Protein AF-A0A7J8U3E7-F1 (afdb_monomer)

Structure (mmCIF, N/CA/C/O backbone):
data_AF-A0A7J8U3E7-F1
#
_entry.id   AF-A0A7J8U3E7-F1
#
loop_
_atom_site.group_PDB
_atom_site.id
_atom_site.type_symbol
_atom_site.label_atom_id
_atom_site.label_alt_id
_atom_site.label_comp_id
_atom_site.label_asym_id
_atom_site.label_entity_id
_atom_site.label_seq_id
_atom_site.pdbx_PDB_ins_code
_atom_site.Cartn_x
_atom_site.Cartn_y
_atom_site.Cartn_z
_atom_site.occupancy
_atom_site.B_iso_or_equiv
_atom_site.auth_seq_id
_atom_site.auth_comp_id
_atom_site.auth_asym_id
_atom_site.auth_atom_id
_atom_site.pdbx_PDB_model_num
ATOM 1 N N . MET A 1 1 ? -4.209 9.065 9.314 1.00 59.53 1 MET A N 1
ATOM 2 C CA . MET A 1 1 ? -2.823 9.135 9.819 1.00 59.53 1 MET A CA 1
ATOM 3 C C . MET A 1 1 ? -2.494 10.585 10.073 1.00 59.53 1 MET A C 1
ATOM 5 O O . MET A 1 1 ? -2.821 11.409 9.227 1.00 59.53 1 MET A O 1
ATOM 9 N N . VAL A 1 2 ? -1.921 10.895 11.229 1.00 57.97 2 VAL A N 1
ATOM 10 C CA . VAL A 1 2 ? -1.480 12.254 11.560 1.00 57.97 2 VAL A CA 1
ATOM 11 C C . VAL A 1 2 ? 0.021 12.197 11.795 1.00 57.97 2 VAL A C 1
ATOM 13 O O . VAL A 1 2 ? 0.497 11.301 12.490 1.00 57.97 2 VAL A O 1
ATOM 16 N N . GLN A 1 3 ? 0.752 13.125 11.182 1.00 56.94 3 GLN A N 1
ATOM 17 C CA . GLN A 1 3 ? 2.179 13.305 11.416 1.00 56.94 3 GLN A CA 1
ATOM 18 C C . GLN A 1 3 ? 2.390 14.666 12.065 1.00 56.94 3 GLN A C 1
ATOM 20 O O . GLN A 1 3 ? 1.949 15.681 11.526 1.00 56.94 3 GLN A O 1
ATOM 25 N N . SER A 1 4 ? 3.048 14.688 13.219 1.00 54.56 4 SER A N 1
ATOM 26 C CA . SER A 1 4 ? 3.411 15.926 13.910 1.00 54.56 4 SER A CA 1
ATOM 27 C C . SER A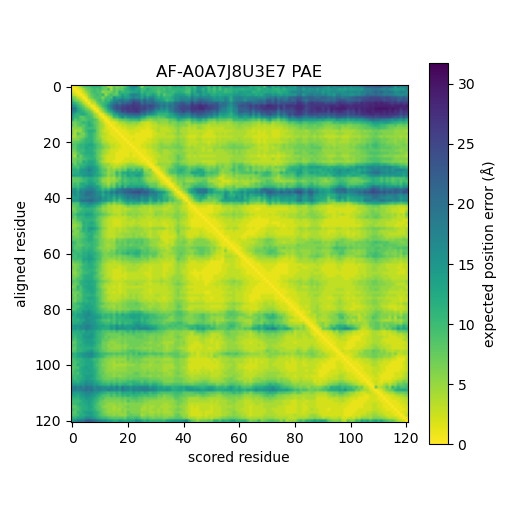 1 4 ? 4.910 16.178 13.801 1.00 54.56 4 SER A C 1
ATOM 29 O O . SER A 1 4 ? 5.712 15.262 13.995 1.00 54.56 4 SER A O 1
ATOM 31 N N . HIS A 1 5 ? 5.283 17.424 13.518 1.00 52.00 5 HIS A N 1
ATOM 32 C CA . HIS A 1 5 ? 6.668 17.882 13.549 1.00 52.00 5 HIS A CA 1
ATOM 33 C C . HIS A 1 5 ? 7.039 18.274 14.987 1.00 52.00 5 HIS A C 1
ATOM 35 O O . HIS A 1 5 ? 6.349 19.092 15.596 1.00 52.00 5 HIS A O 1
ATOM 41 N N . GLY A 1 6 ? 8.080 17.659 15.550 1.00 51.56 6 GLY A N 1
ATOM 42 C CA . GLY A 1 6 ? 8.643 18.075 16.836 1.00 51.56 6 GLY A CA 1
ATOM 43 C C . GLY A 1 6 ? 9.538 19.305 16.661 1.00 51.56 6 GLY A C 1
ATOM 44 O O . GLY A 1 6 ? 10.253 19.395 15.674 1.00 51.56 6 GLY A O 1
ATOM 45 N N . ASN A 1 7 ? 9.514 20.237 17.620 1.00 51.66 7 ASN A N 1
ATOM 46 C CA . ASN A 1 7 ? 10.290 21.492 17.581 1.00 51.66 7 ASN A CA 1
ATOM 47 C C . ASN A 1 7 ? 11.821 21.314 17.645 1.00 51.66 7 ASN A C 1
ATOM 49 O O . ASN A 1 7 ? 12.541 22.281 17.424 1.00 51.66 7 ASN A O 1
ATOM 53 N N . ASN A 1 8 ? 12.311 20.112 17.950 1.00 49.91 8 ASN A N 1
ATOM 54 C CA . ASN A 1 8 ? 13.730 19.774 17.959 1.00 49.91 8 ASN A CA 1
ATOM 55 C C . ASN A 1 8 ? 13.926 18.587 17.012 1.00 49.91 8 ASN A C 1
ATOM 57 O O . ASN A 1 8 ? 13.153 17.633 17.085 1.00 49.91 8 ASN A O 1
ATOM 61 N N . ASP A 1 9 ? 14.945 18.672 16.163 1.00 54.03 9 ASP A N 1
ATOM 62 C CA . ASP A 1 9 ? 15.279 17.867 14.974 1.00 54.03 9 ASP A CA 1
ATOM 63 C C . ASP A 1 9 ? 15.296 16.317 15.070 1.00 54.03 9 ASP A C 1
ATOM 65 O O . ASP A 1 9 ? 15.939 15.679 14.240 1.00 54.03 9 ASP A O 1
ATOM 69 N N . GLU A 1 10 ? 14.606 15.645 16.000 1.00 54.03 10 GLU A N 1
ATOM 70 C CA . GLU A 1 10 ? 14.854 14.212 16.227 1.00 54.03 10 GLU A CA 1
ATOM 71 C C . GLU A 1 10 ? 13.716 13.210 15.990 1.00 54.03 10 GLU A C 1
ATOM 73 O O . GLU A 1 10 ? 14.043 12.105 15.572 1.00 54.03 10 GLU A O 1
ATOM 78 N N . TYR A 1 11 ? 12.411 13.493 16.112 1.00 54.75 11 TYR A N 1
ATOM 79 C CA . TYR A 1 11 ? 11.412 12.433 15.839 1.00 54.75 11 TYR A CA 1
ATOM 80 C C . TYR A 1 11 ? 10.082 12.967 15.292 1.00 54.75 11 TYR A C 1
ATOM 82 O O . TYR A 1 11 ? 9.369 13.703 15.972 1.00 54.75 11 TYR A O 1
ATOM 90 N N . PHE A 1 12 ? 9.693 12.544 14.079 1.00 59.34 12 PHE A N 1
ATOM 91 C CA . PHE A 1 12 ? 8.281 12.622 13.688 1.00 59.34 12 PHE A CA 1
ATOM 92 C C . PHE A 1 12 ? 7.545 11.460 14.350 1.00 59.34 12 PHE A C 1
ATOM 94 O O . PHE A 1 12 ? 7.929 10.301 14.183 1.00 59.34 12 PHE A O 1
ATOM 101 N N . HIS A 1 13 ? 6.474 11.772 15.070 1.00 66.75 13 HIS A N 1
ATOM 102 C CA . HIS A 1 13 ? 5.552 10.764 15.572 1.00 66.75 13 HIS A CA 1
ATOM 103 C C . HIS A 1 13 ? 4.462 10.538 14.520 1.00 66.75 13 HIS A C 1
ATOM 105 O O . HIS A 1 13 ? 3.728 11.467 14.171 1.00 66.75 13 HIS A O 1
ATOM 111 N N . SER A 1 14 ? 4.384 9.316 13.993 1.00 73.00 14 SER A N 1
ATOM 112 C CA . SER A 1 14 ? 3.289 8.879 13.127 1.00 73.00 14 SER A CA 1
ATOM 113 C C . SER A 1 14 ? 2.254 8.162 13.984 1.00 73.00 14 SER A C 1
ATOM 115 O O . SER A 1 14 ? 2.553 7.144 14.602 1.00 73.00 14 SER A O 1
ATOM 117 N N . GLU A 1 15 ? 1.029 8.683 14.010 1.00 79.19 15 GLU A N 1
ATOM 118 C CA . GLU A 1 15 ? -0.093 8.033 14.684 1.00 79.19 15 GLU A CA 1
ATOM 119 C C . GLU A 1 15 ? -1.130 7.557 13.660 1.00 79.19 15 GLU A C 1
ATOM 121 O O . GLU A 1 15 ? -1.572 8.304 12.770 1.00 79.19 15 GLU A O 1
ATOM 126 N N . ALA A 1 16 ? -1.561 6.307 13.818 1.00 81.25 16 ALA A N 1
ATOM 127 C CA . ALA A 1 16 ? -2.672 5.735 13.080 1.00 81.25 16 ALA A CA 1
ATOM 128 C C . ALA A 1 16 ? -3.852 5.447 14.022 1.00 81.25 16 ALA A C 1
ATOM 130 O O . ALA A 1 16 ? -3.691 5.000 15.160 1.00 81.25 16 ALA A O 1
ATOM 131 N N . LYS A 1 17 ? -5.060 5.747 13.540 1.00 88.06 17 LYS A N 1
ATOM 132 C CA . LYS A 1 17 ? -6.319 5.513 14.249 1.00 88.06 17 LYS A CA 1
ATOM 133 C C . LYS A 1 17 ? -7.328 4.917 13.287 1.00 88.06 17 LYS A C 1
ATOM 135 O O . LYS A 1 17 ? -7.381 5.330 12.128 1.00 88.06 17 LYS A O 1
ATOM 140 N N . VAL A 1 18 ? -8.150 4.015 13.801 1.00 89.81 18 VAL A N 1
ATOM 141 C CA . VAL A 1 18 ? -9.301 3.449 13.101 1.00 89.81 18 VAL A CA 1
ATOM 142 C C . VAL A 1 18 ? -10.562 4.016 13.735 1.00 89.81 18 VAL A C 1
ATOM 144 O O . VAL A 1 18 ? -10.676 4.094 14.960 1.00 89.81 18 VAL A O 1
ATOM 147 N N . TYR A 1 19 ? -11.499 4.443 12.898 1.00 90.88 19 TYR A N 1
ATOM 148 C CA . TYR A 1 19 ? -12.813 4.876 13.343 1.00 90.88 19 TYR A CA 1
ATOM 149 C C . TYR A 1 19 ? -13.804 3.726 13.222 1.00 90.88 19 TYR A C 1
ATOM 151 O O . TYR A 1 19 ? -13.929 3.112 12.165 1.00 90.88 19 TYR A O 1
ATOM 159 N N . SER A 1 20 ? -14.525 3.454 14.305 1.00 92.38 20 SER A N 1
ATOM 160 C CA . SER A 1 20 ? -15.576 2.443 14.333 1.00 92.38 20 SER A CA 1
ATOM 161 C C . SER A 1 20 ? -16.938 3.119 14.301 1.00 92.38 20 SER A C 1
ATOM 163 O O . SER A 1 20 ? -17.299 3.845 15.227 1.00 92.38 20 SER A O 1
ATOM 165 N N . LEU A 1 21 ? -17.729 2.821 13.268 1.00 94.94 21 LEU A N 1
ATOM 166 C CA . LEU A 1 21 ? -19.123 3.266 13.179 1.00 94.94 21 LEU A CA 1
ATOM 167 C C . LEU A 1 21 ? -19.990 2.654 14.288 1.00 94.94 21 LEU A C 1
ATOM 169 O O . LEU A 1 21 ? -20.903 3.307 14.781 1.00 94.94 21 LEU A O 1
ATOM 173 N N . ARG A 1 22 ? -19.685 1.421 14.720 1.00 95.56 22 ARG A N 1
ATOM 174 C CA . ARG A 1 22 ? -20.444 0.714 15.766 1.00 95.56 22 ARG 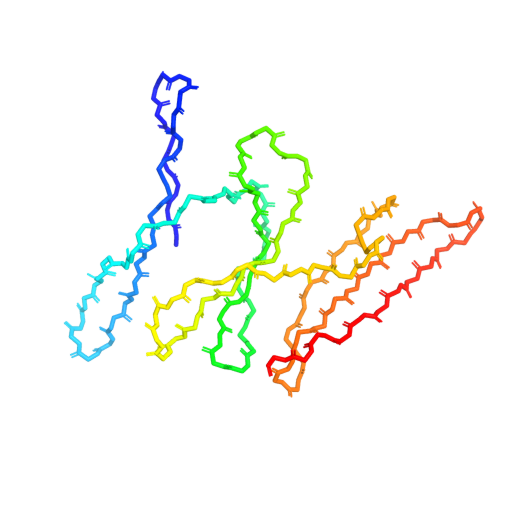A CA 1
ATOM 175 C C . ARG A 1 22 ? -20.336 1.409 17.122 1.00 95.56 22 ARG A C 1
ATOM 177 O O . ARG A 1 22 ? -21.322 1.495 17.841 1.00 95.56 22 ARG A O 1
ATOM 184 N N . SER A 1 23 ? -19.136 1.856 17.481 1.00 96.00 23 SER A N 1
ATOM 185 C CA . SER A 1 23 ? -18.867 2.513 18.767 1.00 96.00 23 SER A CA 1
ATOM 186 C C . SER A 1 23 ? -18.803 4.037 18.663 1.00 96.00 23 SER A C 1
ATOM 188 O O . SER A 1 23 ? -18.643 4.698 19.683 1.00 96.00 23 SER A O 1
ATOM 190 N N . ASN A 1 24 ? -18.923 4.588 17.449 1.00 95.75 24 ASN A N 1
ATOM 191 C CA . ASN A 1 24 ? -18.832 6.015 17.147 1.00 95.75 24 ASN A CA 1
ATOM 192 C C . ASN A 1 24 ? -17.592 6.682 17.773 1.00 95.75 24 ASN A C 1
ATOM 194 O O . ASN A 1 24 ? -17.663 7.756 18.369 1.00 95.75 24 ASN A O 1
ATOM 198 N N . CYS A 1 25 ? -16.439 6.019 17.687 1.00 96.38 25 CYS A N 1
ATOM 199 C CA . CYS A 1 25 ? -15.210 6.522 18.287 1.00 96.38 25 CYS A CA 1
ATOM 200 C C . CYS A 1 25 ? -13.973 6.162 17.464 1.00 96.38 25 CYS A C 1
ATOM 202 O O . CYS A 1 25 ? -13.950 5.182 16.714 1.00 96.38 25 CYS A O 1
ATOM 204 N N . TRP A 1 26 ? -12.935 6.982 17.622 1.00 95.50 26 TRP A N 1
ATOM 205 C CA . TRP A 1 26 ? -11.599 6.705 17.112 1.00 95.50 26 TRP A CA 1
ATOM 206 C C . TRP A 1 26 ? -10.821 5.890 18.141 1.00 95.50 26 TRP A C 1
ATOM 208 O O . TRP A 1 26 ? -10.769 6.261 19.313 1.00 95.50 26 TRP A O 1
ATOM 218 N N . ARG A 1 27 ? -10.164 4.822 17.693 1.00 93.38 27 ARG A N 1
ATOM 219 C CA . ARG A 1 27 ? -9.230 4.035 18.499 1.00 93.38 27 ARG A CA 1
ATOM 220 C C . ARG A 1 27 ? -7.843 4.089 17.875 1.00 93.38 27 ARG A C 1
ATOM 222 O O . ARG A 1 27 ? -7.701 3.977 16.659 1.00 93.38 27 ARG A O 1
ATOM 229 N N . ARG A 1 28 ? -6.820 4.260 18.712 1.00 88.75 28 ARG A N 1
ATOM 230 C CA . ARG A 1 28 ? -5.416 4.160 18.301 1.00 88.75 28 ARG A CA 1
ATOM 231 C C . ARG A 1 28 ? -5.071 2.702 17.997 1.00 88.75 28 ARG A C 1
ATOM 233 O O . ARG A 1 28 ? -5.448 1.812 18.758 1.00 88.75 28 ARG A O 1
ATOM 240 N N . ILE A 1 29 ? -4.368 2.482 16.893 1.00 87.88 29 ILE A N 1
ATOM 241 C CA . ILE A 1 29 ? -3.785 1.179 16.551 1.00 87.88 29 ILE A CA 1
ATOM 242 C C . ILE A 1 29 ? -2.287 1.186 16.856 1.00 87.88 29 ILE A C 1
ATOM 244 O O . ILE A 1 29 ? -1.735 2.227 17.210 1.00 87.88 29 ILE A O 1
ATOM 248 N N . LYS A 1 30 ? -1.647 0.016 16.771 1.00 80.06 30 LYS A N 1
ATOM 249 C CA . LYS A 1 30 ? -0.231 -0.142 17.114 1.00 80.06 30 LYS A CA 1
ATOM 250 C C . LYS A 1 30 ? 0.633 0.864 16.350 1.00 80.06 30 LYS A C 1
ATOM 252 O O . LYS A 1 30 ? 0.424 1.098 15.160 1.00 80.06 30 LYS A O 1
ATOM 257 N N . ASP A 1 31 ? 1.595 1.440 17.064 1.00 71.94 31 ASP A N 1
ATOM 258 C CA . ASP A 1 31 ? 2.502 2.435 16.509 1.00 71.94 31 ASP A CA 1
ATOM 259 C C . ASP A 1 31 ? 3.324 1.843 15.369 1.00 71.94 31 ASP A C 1
ATOM 261 O O . ASP A 1 31 ? 3.805 0.708 15.441 1.00 71.94 31 ASP A O 1
ATOM 265 N N . VAL A 1 32 ? 3.508 2.649 14.327 1.00 71.44 32 VAL A N 1
ATOM 266 C CA . VAL A 1 32 ? 4.341 2.302 13.180 1.00 71.44 32 VAL A CA 1
ATOM 267 C C . VAL A 1 32 ? 5.258 3.463 12.858 1.00 71.44 32 VAL A C 1
ATOM 269 O O . VAL A 1 32 ? 4.825 4.609 12.722 1.00 71.44 32 VAL A O 1
ATOM 272 N N . CYS A 1 33 ? 6.538 3.147 12.711 1.00 74.12 33 CYS A N 1
ATOM 273 C CA . CYS A 1 33 ? 7.571 4.116 12.384 1.00 74.12 33 CYS A CA 1
ATOM 274 C C . CYS A 1 33 ? 7.793 4.134 10.873 1.00 74.12 33 CYS A C 1
ATOM 276 O O . CYS A 1 33 ? 8.690 3.477 10.353 1.00 74.12 33 CYS A O 1
ATOM 278 N N . PHE A 1 34 ? 6.961 4.884 10.160 1.00 80.00 34 PHE A N 1
ATOM 279 C CA . PHE A 1 34 ? 7.220 5.248 8.773 1.00 80.00 34 PHE A CA 1
ATOM 280 C C . PHE A 1 34 ? 6.709 6.666 8.498 1.00 80.00 34 PHE A C 1
ATOM 282 O O . PHE A 1 34 ? 5.901 7.226 9.246 1.00 80.00 34 PHE A O 1
ATOM 289 N N . TYR A 1 35 ? 7.201 7.261 7.419 1.00 76.50 35 TYR A N 1
ATOM 290 C CA . TYR A 1 35 ? 7.049 8.673 7.103 1.00 76.50 35 TYR A CA 1
ATOM 291 C C . TYR A 1 35 ? 6.296 8.847 5.791 1.00 76.50 35 TYR A C 1
ATOM 293 O O . TYR A 1 35 ? 6.664 8.262 4.777 1.00 76.50 35 TYR A O 1
ATOM 301 N N . HIS A 1 36 ? 5.274 9.697 5.782 1.00 73.75 36 HIS A N 1
ATOM 302 C CA . HIS A 1 36 ? 4.510 10.016 4.585 1.00 73.7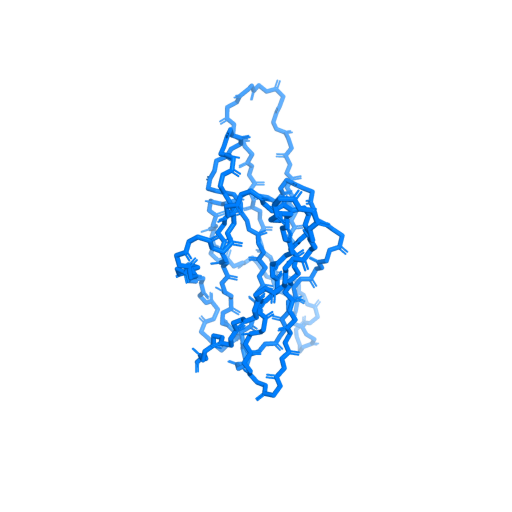5 36 HIS A CA 1
ATOM 303 C C . HIS A 1 36 ? 4.918 11.396 4.044 1.00 73.75 36 HIS A C 1
ATOM 305 O O . HIS A 1 36 ? 4.273 12.415 4.290 1.00 73.75 36 HIS A O 1
ATOM 311 N N . LYS A 1 37 ? 6.032 11.444 3.305 1.00 68.69 37 LYS A N 1
ATOM 312 C CA . LYS A 1 37 ? 6.581 12.695 2.762 1.00 68.69 37 LYS A CA 1
ATOM 313 C C . LYS A 1 37 ? 5.942 13.037 1.423 1.00 68.69 37 LYS A C 1
ATOM 315 O O . LYS A 1 37 ? 6.569 12.845 0.397 1.00 68.69 37 LYS A O 1
ATOM 320 N N . PHE A 1 38 ? 4.741 13.597 1.419 1.00 59.56 38 PHE A N 1
ATOM 321 C CA . PHE A 1 38 ? 4.086 14.067 0.190 1.00 59.56 38 PHE A CA 1
ATOM 322 C C . PHE A 1 38 ? 3.561 12.935 -0.707 1.00 59.56 38 PHE A C 1
ATOM 324 O O . PHE A 1 38 ? 4.259 12.386 -1.554 1.00 59.56 38 PHE A O 1
ATOM 331 N N . SER A 1 39 ? 2.266 12.656 -0.596 1.00 56.44 39 SER A N 1
ATOM 332 C CA . SER A 1 39 ? 1.521 12.022 -1.681 1.00 56.44 39 SER A CA 1
ATOM 333 C C . SER A 1 39 ? 0.115 12.626 -1.733 1.00 56.44 39 SER A C 1
ATOM 335 O O . SER A 1 39 ? -0.437 13.034 -0.709 1.00 56.44 39 SER A O 1
ATOM 337 N N . ARG A 1 40 ? -0.431 12.752 -2.948 1.00 55.59 40 ARG A N 1
ATOM 338 C CA . ARG A 1 40 ? -1.818 13.179 -3.200 1.00 55.59 40 ARG A CA 1
ATOM 339 C C . ARG A 1 40 ? -2.800 12.002 -3.161 1.00 55.59 40 ARG A C 1
ATOM 341 O O . ARG A 1 40 ? -3.990 12.218 -3.361 1.00 55.59 40 ARG A O 1
ATOM 348 N N . GLU A 1 41 ? -2.317 10.777 -2.958 1.00 62.34 41 GLU A N 1
ATOM 349 C CA . GLU A 1 41 ? -3.123 9.565 -3.078 1.00 62.34 41 GLU A CA 1
ATOM 350 C C . GLU A 1 41 ? -3.168 8.831 -1.735 1.00 62.34 41 GLU A C 1
ATOM 352 O O . GLU A 1 41 ? -2.162 8.362 -1.208 1.00 62.34 41 GLU A O 1
ATOM 357 N N . PHE A 1 42 ? -4.366 8.780 -1.158 1.00 69.12 42 PHE A N 1
ATOM 358 C CA . PHE A 1 42 ? -4.606 8.279 0.187 1.00 69.12 42 PHE A CA 1
ATOM 359 C C . PHE A 1 42 ? -5.143 6.850 0.122 1.00 69.12 42 PHE A C 1
ATOM 361 O O . PHE A 1 42 ? -6.346 6.683 -0.018 1.00 69.12 42 PHE A O 1
ATOM 368 N N . GLY A 1 43 ? -4.271 5.846 0.252 1.00 81.62 43 GLY A N 1
ATOM 369 C CA . GLY A 1 43 ? -4.658 4.453 0.514 1.00 81.62 43 GLY A CA 1
ATOM 370 C C . GLY A 1 43 ? -5.418 3.736 -0.617 1.00 81.62 43 GLY A C 1
ATOM 371 O O . GLY A 1 43 ? -6.488 4.156 -1.045 1.00 81.62 43 GLY A O 1
ATOM 372 N N . PHE A 1 44 ? -4.921 2.588 -1.064 1.00 89.06 44 PHE A N 1
ATOM 373 C CA . PHE A 1 44 ? -5.590 1.723 -2.040 1.00 89.06 44 PHE A CA 1
ATOM 374 C C . PHE A 1 44 ? -6.106 0.471 -1.343 1.00 89.06 44 PHE A C 1
ATOM 376 O O . PHE A 1 44 ? -5.327 -0.218 -0.698 1.00 89.06 44 PHE A O 1
ATOM 383 N N . LEU A 1 45 ? -7.403 0.180 -1.450 1.00 91.50 45 LEU A N 1
ATOM 384 C CA . LEU A 1 45 ? -7.997 -1.009 -0.836 1.00 91.50 45 LEU A CA 1
ATOM 385 C C . LEU A 1 45 ? -7.919 -2.202 -1.795 1.00 91.50 45 LEU A C 1
ATOM 387 O O . LEU A 1 45 ? -8.569 -2.182 -2.841 1.00 91.50 45 LEU A O 1
ATOM 391 N N . ALA A 1 46 ? -7.171 -3.235 -1.419 1.00 93.06 46 ALA A N 1
ATOM 392 C CA . ALA A 1 46 ? -7.047 -4.499 -2.142 1.00 93.06 46 ALA A CA 1
ATOM 393 C C . ALA A 1 46 ? -7.014 -5.649 -1.124 1.00 93.06 46 ALA A C 1
ATOM 395 O O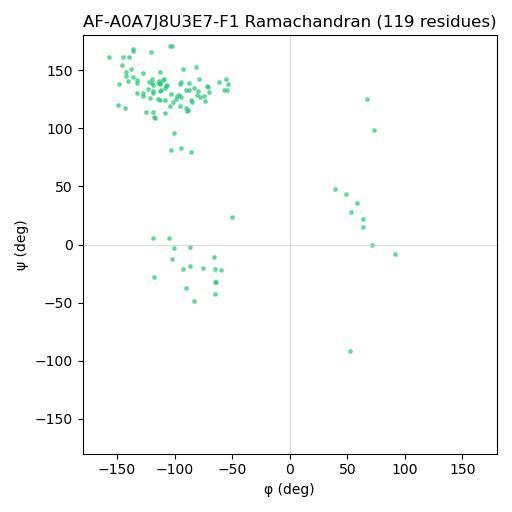 . ALA A 1 46 ? -6.479 -5.480 -0.040 1.00 93.06 46 ALA A O 1
ATOM 396 N N . ASN A 1 47 ? -7.674 -6.770 -1.421 1.00 91.81 47 ASN A N 1
ATOM 397 C CA . ASN A 1 47 ? -7.757 -7.952 -0.549 1.00 91.81 47 ASN A CA 1
ATOM 398 C C . ASN A 1 47 ? -7.916 -7.678 0.972 1.00 91.81 47 ASN A C 1
ATOM 400 O O . ASN A 1 47 ? -7.201 -8.234 1.797 1.00 91.81 47 ASN A O 1
ATOM 404 N N . ASN A 1 48 ? -8.848 -6.795 1.358 1.00 92.25 48 ASN A N 1
ATOM 405 C CA . ASN A 1 48 ? -9.087 -6.394 2.758 1.00 92.25 48 ASN A CA 1
ATOM 406 C C . ASN A 1 48 ? -7.907 -5.672 3.455 1.00 92.25 48 ASN A C 1
ATOM 408 O O . ASN A 1 48 ? -7.931 -5.472 4.669 1.00 92.25 48 ASN A O 1
ATOM 412 N N . ALA A 1 49 ? -6.920 -5.208 2.694 1.00 93.19 49 ALA A N 1
ATOM 413 C CA . ALA A 1 49 ? -5.809 -4.405 3.168 1.00 93.19 49 ALA A CA 1
ATOM 414 C C . ALA A 1 49 ? -5.771 -3.029 2.485 1.00 93.19 49 ALA A C 1
ATOM 416 O O . ALA A 1 49 ? -6.082 -2.859 1.305 1.00 93.19 49 ALA A O 1
ATOM 417 N N . LEU A 1 50 ? -5.410 -2.006 3.256 1.00 91.69 50 LEU A N 1
ATOM 418 C CA . LEU A 1 50 ? -5.156 -0.665 2.741 1.00 91.69 50 LEU A CA 1
ATOM 419 C C . LEU A 1 50 ? -3.664 -0.499 2.458 1.00 91.69 50 LEU A C 1
ATOM 421 O O . LEU A 1 50 ? -2.842 -0.682 3.352 1.00 91.69 50 LEU A O 1
ATOM 425 N N . HIS A 1 51 ? -3.328 -0.082 1.242 1.00 90.19 51 HIS A N 1
ATOM 426 C CA . HIS A 1 51 ? -1.955 0.037 0.765 1.00 90.19 51 HIS A CA 1
ATOM 427 C C . HIS A 1 51 ? -1.558 1.479 0.488 1.00 90.19 51 HIS A C 1
ATOM 429 O O . HIS A 1 51 ? -2.333 2.232 -0.101 1.00 90.19 51 HIS A O 1
ATOM 435 N N . TRP A 1 52 ? -0.342 1.880 0.845 1.00 87.94 52 TRP A N 1
ATOM 436 C CA . TRP A 1 52 ? 0.195 3.186 0.457 1.00 87.94 52 TRP A CA 1
ATOM 437 C C . TRP A 1 52 ? 1.724 3.208 0.472 1.00 87.94 52 TRP A C 1
ATOM 439 O O . TRP A 1 52 ? 2.370 2.373 1.102 1.00 87.94 52 TRP A O 1
ATOM 449 N N . MET A 1 53 ? 2.304 4.190 -0.223 1.00 87.25 53 MET A N 1
ATOM 450 C CA . MET A 1 53 ? 3.752 4.402 -0.239 1.00 87.25 53 MET A CA 1
ATOM 451 C C . MET A 1 53 ? 4.206 5.201 0.979 1.00 87.25 53 MET A C 1
ATOM 453 O O . MET A 1 53 ? 3.610 6.222 1.335 1.00 87.25 53 MET A O 1
ATOM 457 N N . VAL A 1 54 ? 5.289 4.749 1.604 1.00 85.25 54 VAL A N 1
ATOM 458 C CA . VAL A 1 54 ? 5.902 5.366 2.784 1.00 85.25 54 VAL A CA 1
ATOM 459 C C . VAL A 1 54 ? 7.416 5.428 2.646 1.00 85.25 54 VAL A C 1
ATOM 461 O O . VAL A 1 54 ? 8.013 4.770 1.806 1.00 85.25 54 VAL A O 1
ATOM 464 N N . PHE A 1 55 ? 8.060 6.206 3.505 1.00 84.12 55 PHE A N 1
ATOM 465 C CA . PHE A 1 55 ? 9.509 6.241 3.667 1.00 84.12 55 PHE A CA 1
ATOM 466 C C . PHE A 1 55 ? 9.870 5.683 5.044 1.00 84.12 55 PHE A C 1
ATOM 468 O O . PHE A 1 55 ? 9.233 6.051 6.026 1.00 84.12 55 PHE A O 1
ATOM 475 N N . LYS A 1 56 ? 10.920 4.862 5.164 1.00 79.81 56 LYS A N 1
ATOM 476 C CA . LYS A 1 56 ? 11.373 4.365 6.480 1.00 79.81 56 LYS A CA 1
ATOM 477 C C . LYS A 1 56 ? 11.905 5.455 7.410 1.00 79.8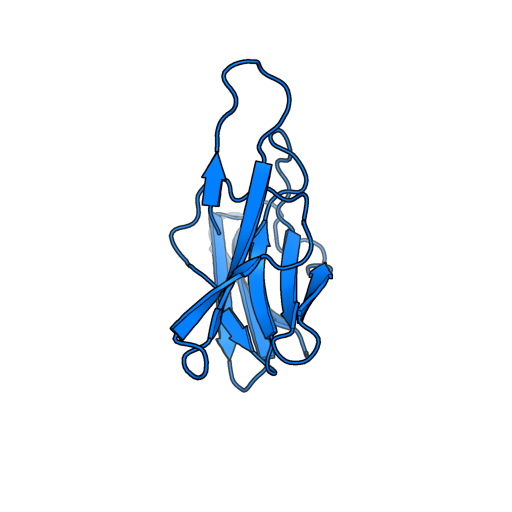1 56 LYS A C 1
ATOM 479 O O . LYS A 1 56 ? 11.741 5.348 8.617 1.00 79.81 56 LYS A O 1
ATOM 484 N N . THR A 1 57 ? 12.529 6.502 6.867 1.00 80.00 57 THR A N 1
ATOM 485 C CA . THR A 1 57 ? 13.130 7.604 7.647 1.00 80.00 57 THR A CA 1
ATOM 486 C C . THR A 1 57 ? 12.878 8.971 7.000 1.00 80.00 57 THR A C 1
ATOM 488 O O . THR A 1 57 ? 12.625 9.032 5.786 1.00 80.00 57 THR A O 1
ATOM 491 N N . PRO A 1 58 ? 13.009 10.095 7.740 1.00 76.56 58 PRO A N 1
ATOM 492 C CA . PRO A 1 58 ? 12.876 11.451 7.198 1.00 76.56 58 PRO A CA 1
ATOM 493 C C . PRO A 1 58 ? 13.885 11.786 6.092 1.00 76.56 58 PRO A C 1
ATOM 495 O O . PRO A 1 58 ? 13.620 12.641 5.250 1.00 76.56 58 PRO A O 1
ATOM 498 N N . GLN A 1 59 ? 15.004 11.069 6.030 1.00 80.88 59 GLN A N 1
ATOM 499 C CA . GLN A 1 59 ? 16.064 11.258 5.039 1.00 80.88 59 GLN A CA 1
ATOM 500 C C . GLN A 1 59 ? 16.024 10.206 3.920 1.00 80.88 59 GLN A C 1
ATOM 502 O O . GLN A 1 59 ? 16.673 10.400 2.895 1.00 80.88 59 GLN A O 1
ATOM 507 N N . SER A 1 60 ? 15.240 9.124 4.070 1.00 81.12 60 SER A N 1
ATOM 508 C CA . SER A 1 60 ? 15.126 8.090 3.032 1.00 81.12 60 SER A CA 1
ATOM 509 C C . SER A 1 60 ? 14.656 8.683 1.705 1.00 81.12 60 SER A C 1
ATOM 511 O O . SER A 1 60 ? 13.680 9.441 1.668 1.00 81.12 60 SER A O 1
ATOM 513 N N . ARG A 1 61 ? 15.347 8.301 0.630 1.00 77.31 61 ARG A N 1
ATOM 514 C CA . ARG A 1 61 ? 14.957 8.578 -0.758 1.00 77.31 61 ARG A CA 1
ATOM 515 C C . ARG A 1 61 ? 14.125 7.448 -1.357 1.00 77.31 61 ARG A C 1
ATOM 517 O O . ARG A 1 61 ? 13.369 7.694 -2.287 1.00 77.31 61 ARG A O 1
ATOM 524 N N . ASN A 1 62 ? 14.227 6.251 -0.784 1.00 79.06 62 ASN A N 1
ATOM 525 C CA . ASN A 1 62 ? 13.519 5.076 -1.262 1.00 79.06 62 ASN A CA 1
ATOM 526 C C . ASN A 1 62 ? 12.162 4.987 -0.570 1.00 79.06 62 ASN A C 1
ATOM 528 O O . ASN A 1 62 ? 12.065 5.160 0.655 1.00 79.06 62 ASN A O 1
ATOM 532 N N . GLN A 1 63 ? 11.137 4.746 -1.381 1.00 84.00 63 GLN A N 1
ATOM 533 C CA . GLN A 1 63 ? 9.785 4.478 -0.921 1.00 84.00 63 GLN A CA 1
ATOM 534 C C . GLN A 1 63 ? 9.576 2.975 -0.766 1.00 84.00 63 GLN A C 1
ATOM 536 O O . GLN A 1 63 ? 10.165 2.177 -1.488 1.00 84.00 63 GLN A O 1
ATOM 541 N N . GLU A 1 64 ? 8.703 2.612 0.159 1.00 86.31 64 GLU A N 1
ATOM 542 C CA . GLU A 1 64 ? 8.270 1.244 0.405 1.00 86.31 64 GLU A CA 1
ATOM 543 C C . GLU A 1 64 ? 6.752 1.189 0.387 1.00 86.31 64 GLU A C 1
ATOM 545 O O . GLU A 1 64 ? 6.082 2.147 0.788 1.00 86.31 64 GLU A O 1
ATOM 550 N N . LEU A 1 65 ? 6.215 0.061 -0.064 1.00 89.06 65 LEU A N 1
ATOM 551 C CA . LEU A 1 65 ? 4.790 -0.203 -0.004 1.00 89.06 65 LEU A CA 1
ATOM 552 C C . LEU A 1 65 ? 4.468 -0.802 1.362 1.00 89.06 65 LEU A C 1
ATOM 554 O O . LEU A 1 65 ? 5.040 -1.816 1.757 1.00 89.06 65 LEU A O 1
ATOM 558 N N . VAL A 1 66 ? 3.551 -0.178 2.093 1.00 89.94 66 VAL A N 1
ATOM 559 C CA . VAL A 1 66 ? 3.004 -0.748 3.326 1.00 89.94 66 VAL A CA 1
ATOM 560 C C . VAL A 1 66 ? 1.556 -1.146 3.093 1.00 89.94 66 VAL A C 1
ATOM 562 O O . VAL A 1 66 ? 0.821 -0.440 2.403 1.00 89.94 66 VAL A O 1
ATOM 565 N N . ALA A 1 67 ? 1.160 -2.269 3.678 1.00 91.25 67 ALA A N 1
ATOM 566 C CA . ALA A 1 67 ? -0.213 -2.734 3.754 1.00 91.25 67 ALA A CA 1
ATOM 567 C C . ALA A 1 67 ? -0.685 -2.716 5.210 1.00 91.25 67 ALA A C 1
ATOM 569 O O . ALA A 1 67 ? 0.068 -3.084 6.113 1.00 91.25 67 ALA A O 1
ATOM 570 N N . PHE A 1 68 ? -1.930 -2.316 5.426 1.00 91.31 68 PHE A N 1
ATOM 571 C CA . PHE A 1 68 ? -2.633 -2.420 6.697 1.00 91.31 68 PHE A CA 1
ATOM 572 C C . PHE A 1 68 ? -3.836 -3.343 6.529 1.00 91.31 68 PHE A C 1
ATOM 574 O O . PHE A 1 68 ? -4.804 -2.961 5.870 1.00 91.31 68 PHE A O 1
ATOM 581 N N . ASP A 1 69 ? -3.768 -4.540 7.104 1.00 91.81 69 ASP A N 1
ATOM 582 C CA . ASP A 1 69 ? -4.854 -5.519 7.054 1.00 91.81 69 ASP A CA 1
ATOM 583 C C . ASP A 1 69 ? -5.998 -5.077 7.977 1.00 91.81 69 ASP A C 1
ATOM 585 O O . ASP A 1 69 ? -5.799 -4.837 9.168 1.00 91.81 69 ASP A O 1
ATOM 589 N N . LEU A 1 70 ? -7.208 -4.937 7.432 1.00 90.75 70 LEU A N 1
ATOM 590 C CA . LEU A 1 70 ? -8.370 -4.456 8.184 1.00 90.75 70 LEU A CA 1
ATOM 591 C C . LEU A 1 70 ? -8.961 -5.509 9.132 1.00 90.75 70 LEU A C 1
ATOM 593 O O . LEU A 1 70 ? -9.718 -5.154 10.034 1.00 90.75 70 LEU A O 1
ATOM 597 N N . GLY A 1 71 ? -8.675 -6.791 8.907 1.00 91.69 71 GLY A N 1
ATOM 598 C CA . GLY A 1 71 ? -9.135 -7.902 9.733 1.00 91.69 71 GLY A CA 1
ATOM 599 C C . GLY A 1 71 ? -8.245 -8.126 10.952 1.00 91.69 71 GLY A C 1
ATOM 600 O O . GLY A 1 71 ? -8.761 -8.235 12.064 1.00 91.69 71 GLY A O 1
ATOM 601 N N . SER A 1 72 ? -6.924 -8.180 10.755 1.00 92.12 72 SER A N 1
ATOM 602 C CA . SER A 1 72 ? -5.955 -8.351 11.848 1.00 92.12 72 SER A CA 1
ATOM 603 C C . SER A 1 72 ? -5.528 -7.036 12.506 1.00 92.12 72 SER A C 1
ATOM 605 O O . SER A 1 72 ? -5.040 -7.054 13.633 1.00 92.12 72 SER A O 1
ATOM 607 N N . GLU A 1 73 ? -5.738 -5.897 11.839 1.00 91.00 73 GLU A N 1
ATOM 608 C CA . GLU A 1 73 ? -5.227 -4.578 12.237 1.00 91.00 73 GLU A CA 1
ATOM 609 C C . GLU A 1 73 ? -3.694 -4.525 12.356 1.00 91.00 73 GLU A C 1
ATOM 611 O O . GLU A 1 73 ? -3.139 -3.812 13.201 1.00 91.00 73 GLU A O 1
ATOM 616 N N . GLU A 1 74 ? -2.995 -5.254 11.485 1.00 89.00 74 GLU A N 1
ATOM 617 C CA . GLU A 1 74 ? -1.535 -5.303 11.452 1.00 89.00 74 GLU A CA 1
ATOM 618 C C . GLU A 1 74 ? -0.952 -4.658 10.192 1.00 89.00 74 GLU A C 1
ATOM 620 O O . GLU A 1 74 ? -1.535 -4.679 9.106 1.00 89.00 74 GLU A O 1
ATOM 625 N N . PHE A 1 75 ? 0.240 -4.079 10.352 1.00 88.81 75 PHE A N 1
ATOM 626 C CA . PHE A 1 75 ? 1.016 -3.520 9.253 1.00 88.81 75 PHE A CA 1
ATOM 627 C C . PHE A 1 75 ? 2.029 -4.532 8.738 1.00 88.81 75 PHE A C 1
ATOM 629 O O . PHE A 1 75 ? 2.743 -5.154 9.526 1.00 88.81 75 PHE A O 1
ATOM 636 N N . ARG A 1 76 ? 2.171 -4.607 7.416 1.00 89.19 76 ARG A N 1
ATOM 637 C CA . ARG A 1 76 ? 3.243 -5.349 6.749 1.00 89.19 76 ARG A CA 1
ATOM 638 C C . ARG A 1 76 ? 3.890 -4.501 5.662 1.00 89.19 76 ARG A C 1
ATOM 640 O O . ARG A 1 76 ? 3.208 -3.757 4.963 1.00 89.19 76 ARG A O 1
ATOM 647 N N . PHE A 1 77 ? 5.205 -4.618 5.531 1.00 89.12 77 PHE A N 1
ATOM 648 C CA . PHE A 1 77 ? 5.941 -4.041 4.411 1.00 89.12 77 PHE A CA 1
ATOM 649 C C . PHE A 1 77 ? 5.958 -5.043 3.262 1.00 89.12 77 PHE A C 1
ATOM 651 O O . PHE A 1 77 ? 6.123 -6.241 3.489 1.00 89.12 77 PHE A O 1
ATOM 658 N N . LEU A 1 78 ? 5.772 -4.541 2.049 1.00 89.00 78 LEU A N 1
ATOM 659 C CA . LEU A 1 78 ? 5.801 -5.320 0.824 1.00 89.00 78 LEU A CA 1
ATOM 660 C C . LEU A 1 78 ? 7.030 -4.918 0.017 1.00 89.00 78 LEU A C 1
ATOM 662 O O . LEU A 1 78 ? 7.313 -3.730 -0.165 1.00 89.00 78 LEU A O 1
ATOM 666 N N . GLU A 1 79 ? 7.754 -5.923 -0.460 1.00 86.31 79 GLU A N 1
ATOM 667 C CA . GLU A 1 79 ? 8.857 -5.713 -1.385 1.00 86.31 79 GLU A CA 1
ATOM 668 C C . GLU A 1 79 ? 8.298 -5.287 -2.737 1.00 86.31 79 GLU A C 1
ATOM 670 O O . GLU A 1 79 ? 7.355 -5.876 -3.268 1.00 86.31 79 GLU A O 1
ATOM 675 N N . LEU A 1 80 ? 8.868 -4.216 -3.274 1.00 88.50 80 LEU A N 1
ATOM 676 C CA . LEU A 1 80 ? 8.534 -3.751 -4.604 1.00 88.50 80 LEU A CA 1
ATOM 677 C C . LEU A 1 80 ? 9.314 -4.563 -5.648 1.00 88.50 80 LEU A C 1
ATOM 679 O O . LEU A 1 80 ? 10.418 -5.015 -5.345 1.00 88.50 80 LEU A O 1
ATOM 683 N N . PRO A 1 81 ? 8.792 -4.713 -6.878 1.00 87.62 81 PRO A N 1
ATOM 684 C CA . PRO A 1 81 ? 9.539 -5.353 -7.954 1.00 87.62 81 PRO A CA 1
ATOM 685 C C . PRO A 1 81 ? 10.891 -4.671 -8.193 1.00 87.62 81 PRO A C 1
ATOM 687 O O . PRO A 1 81 ? 10.987 -3.438 -8.150 1.00 87.62 81 PRO A O 1
ATOM 690 N N . ASP A 1 82 ? 11.917 -5.469 -8.488 1.00 84.25 82 ASP A N 1
ATOM 691 C CA . ASP A 1 82 ? 13.261 -4.965 -8.768 1.00 84.25 82 ASP A CA 1
ATOM 692 C C . ASP A 1 82 ? 13.239 -3.923 -9.893 1.00 84.25 82 ASP A C 1
ATOM 694 O O . ASP A 1 82 ? 12.600 -4.104 -10.931 1.00 84.25 82 ASP A O 1
ATOM 698 N N . GLY A 1 83 ? 13.920 -2.801 -9.664 1.00 78.81 83 GLY A N 1
ATOM 699 C CA . GLY A 1 83 ? 14.023 -1.705 -10.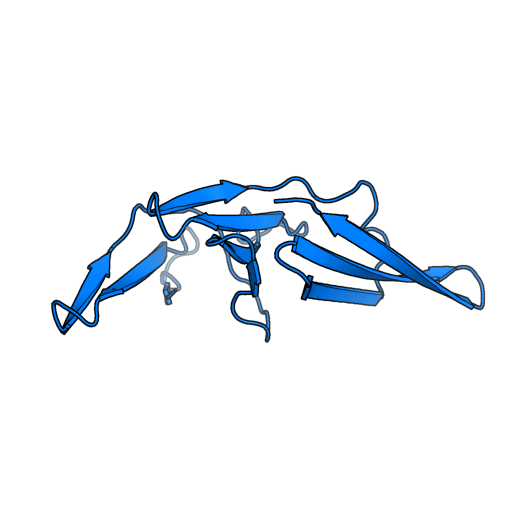626 1.00 78.81 83 GLY A CA 1
ATOM 700 C C . GLY A 1 83 ? 12.745 -0.887 -10.841 1.00 78.81 83 GLY A C 1
ATOM 701 O O . GLY A 1 83 ? 12.776 0.084 -11.592 1.00 78.81 83 GLY A O 1
ATOM 702 N N . CYS A 1 84 ? 11.623 -1.189 -10.172 1.00 81.44 84 CYS A N 1
ATOM 703 C CA . CYS A 1 84 ? 10.363 -0.478 -10.440 1.00 81.44 84 CYS A CA 1
ATOM 704 C C . CYS A 1 84 ? 10.399 1.022 -10.087 1.00 81.44 84 CYS A C 1
ATOM 706 O O . CYS A 1 84 ? 9.593 1.794 -10.612 1.00 81.44 84 CYS A O 1
ATOM 708 N N . LEU A 1 85 ? 11.328 1.434 -9.216 1.00 82.56 85 LEU A N 1
ATOM 709 C CA . LEU A 1 85 ? 11.563 2.825 -8.819 1.00 82.56 85 LEU A CA 1
ATOM 710 C C . LEU A 1 85 ? 12.826 3.434 -9.458 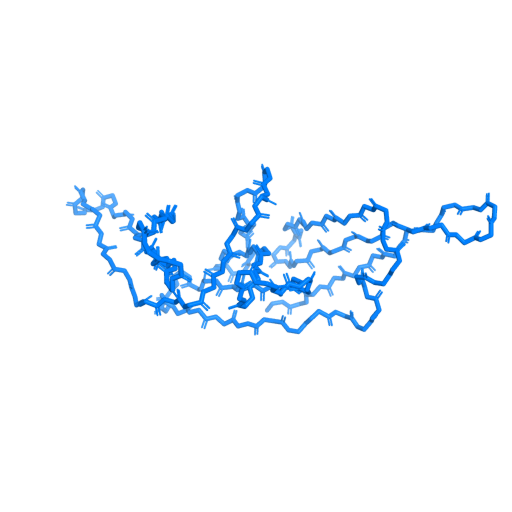1.00 82.56 85 LEU A C 1
ATOM 712 O O . LEU A 1 85 ? 13.159 4.585 -9.162 1.00 82.56 85 LEU A O 1
ATOM 716 N N . ASP A 1 86 ? 13.504 2.722 -10.360 1.00 81.88 86 ASP A N 1
ATOM 717 C CA . ASP A 1 86 ? 14.738 3.204 -10.978 1.00 81.88 86 ASP A CA 1
ATOM 718 C C . ASP A 1 86 ? 14.447 4.177 -12.125 1.00 81.88 86 ASP A C 1
ATOM 720 O O . ASP A 1 86 ? 13.670 3.899 -13.033 1.00 81.88 86 ASP A O 1
ATOM 724 N N . GLN A 1 87 ? 15.095 5.348 -12.090 1.00 78.25 87 GLN A N 1
ATOM 725 C CA . GLN A 1 87 ? 15.024 6.375 -13.148 1.00 78.25 87 GLN A CA 1
ATOM 726 C C . GLN A 1 87 ? 13.591 6.809 -13.524 1.00 78.25 87 GLN A C 1
ATOM 728 O O . GLN A 1 87 ? 13.326 7.257 -14.645 1.00 78.25 87 GLN A O 1
ATOM 733 N N . ILE A 1 88 ? 12.660 6.710 -12.572 1.00 81.50 88 ILE A N 1
ATOM 734 C CA . ILE A 1 88 ? 11.241 6.952 -12.819 1.00 81.50 88 ILE A CA 1
ATOM 735 C C . ILE A 1 88 ? 10.928 8.431 -13.035 1.00 81.50 88 ILE A C 1
ATOM 737 O O . ILE A 1 88 ? 11.356 9.315 -12.294 1.00 81.50 88 ILE A O 1
ATOM 741 N N . LEU A 1 89 ? 10.103 8.695 -14.042 1.00 83.06 89 LEU A N 1
ATOM 742 C CA . LEU A 1 89 ? 9.450 9.984 -14.249 1.00 83.06 89 LEU A CA 1
ATOM 743 C C . LEU A 1 89 ? 8.104 10.034 -13.535 1.00 83.06 89 LEU A C 1
ATOM 745 O O . LEU A 1 89 ? 7.699 11.081 -13.026 1.00 83.06 89 LEU A O 1
ATOM 749 N N . ARG A 1 90 ? 7.383 8.909 -13.538 1.00 84.94 90 ARG A N 1
ATOM 750 C CA . ARG A 1 90 ? 6.070 8.801 -12.915 1.00 84.94 90 ARG A CA 1
ATOM 751 C C . ARG A 1 90 ? 5.833 7.396 -12.389 1.00 84.94 90 ARG A C 1
ATOM 753 O O . ARG A 1 90 ? 6.124 6.426 -13.075 1.00 84.94 90 ARG A O 1
ATOM 760 N N . PHE A 1 91 ? 5.249 7.317 -11.203 1.00 86.00 91 PHE A N 1
ATOM 761 C CA . PHE A 1 91 ? 4.864 6.069 -10.563 1.00 86.00 91 PHE A CA 1
ATOM 762 C C . PHE A 1 91 ? 3.432 6.189 -10.047 1.00 86.00 91 PHE A C 1
ATOM 764 O O . PHE A 1 91 ? 3.052 7.243 -9.530 1.00 86.00 91 PHE A O 1
ATOM 771 N N . HIS A 1 92 ? 2.639 5.133 -10.211 1.00 85.94 92 HIS A N 1
ATOM 772 C CA . HIS A 1 92 ? 1.282 5.060 -9.672 1.00 85.94 92 HIS A CA 1
ATOM 773 C C . HIS A 1 92 ? 1.005 3.693 -9.080 1.00 85.94 92 HIS A C 1
ATOM 775 O O . HIS A 1 92 ? 1.505 2.679 -9.566 1.00 85.94 92 HIS A O 1
ATOM 781 N N . ILE A 1 93 ? 0.122 3.698 -8.088 1.00 87.75 93 ILE A N 1
ATOM 782 C CA . ILE A 1 93 ? -0.460 2.502 -7.493 1.00 87.75 93 ILE A CA 1
ATOM 783 C C . ILE A 1 93 ? -1.966 2.568 -7.695 1.00 87.75 93 ILE A C 1
ATOM 785 O O . ILE A 1 93 ? -2.570 3.636 -7.569 1.00 87.75 93 ILE A O 1
ATOM 789 N N . LYS A 1 94 ? -2.585 1.437 -8.024 1.00 89.12 94 LYS A N 1
ATOM 790 C CA . LYS A 1 94 ? -4.042 1.285 -8.054 1.00 89.12 94 LYS A CA 1
ATOM 791 C C . LYS A 1 94 ? -4.431 -0.092 -7.539 1.00 89.12 94 LYS A C 1
ATOM 793 O O . LYS A 1 94 ? -3.718 -1.061 -7.762 1.00 89.12 94 LYS A O 1
ATOM 798 N N . ALA A 1 95 ? -5.594 -0.180 -6.905 1.00 91.19 95 ALA A N 1
ATOM 799 C CA . ALA A 1 95 ? -6.240 -1.464 -6.678 1.00 91.19 95 ALA A CA 1
ATOM 800 C C . ALA A 1 95 ? -6.953 -1.904 -7.965 1.00 91.19 95 ALA A C 1
ATOM 802 O O . ALA A 1 95 ? -7.680 -1.112 -8.572 1.00 91.19 95 ALA A O 1
ATOM 803 N N . MET A 1 96 ? -6.751 -3.150 -8.385 1.00 88.69 96 MET A N 1
ATOM 804 C CA . MET A 1 96 ? -7.377 -3.722 -9.575 1.00 88.69 96 MET A CA 1
ATOM 805 C C . MET A 1 96 ? -7.718 -5.190 -9.322 1.00 88.69 96 MET A C 1
ATOM 807 O O . MET A 1 96 ? -6.834 -6.004 -9.096 1.00 88.69 96 MET A O 1
ATOM 811 N N . GLY A 1 97 ? -9.006 -5.541 -9.365 1.00 88.19 97 GLY A N 1
ATOM 812 C CA . GLY A 1 97 ? -9.438 -6.941 -9.250 1.00 88.19 97 GLY A CA 1
ATOM 813 C C . GLY A 1 97 ? -9.115 -7.618 -7.912 1.00 88.19 97 GLY A C 1
ATOM 814 O O . GLY A 1 97 ? -9.056 -8.839 -7.866 1.00 88.19 97 GLY A O 1
ATOM 815 N N . GLY A 1 98 ? -8.907 -6.845 -6.841 1.00 89.94 98 GLY A N 1
ATOM 816 C CA . GLY A 1 98 ? -8.479 -7.358 -5.535 1.00 89.94 98 GLY A CA 1
ATOM 817 C C . GLY A 1 98 ? -6.963 -7.391 -5.339 1.00 89.94 98 GLY A C 1
ATOM 818 O O . GLY A 1 98 ? -6.536 -7.574 -4.207 1.00 89.94 98 GLY A O 1
ATOM 819 N N . ASP A 1 99 ? -6.189 -7.130 -6.392 1.00 92.19 99 ASP A N 1
ATOM 820 C CA . ASP A 1 99 ? -4.728 -7.057 -6.383 1.00 92.19 99 ASP A CA 1
ATOM 821 C C . ASP A 1 99 ? -4.236 -5.602 -6.426 1.00 92.19 99 ASP A C 1
ATOM 823 O O . ASP A 1 99 ? -5.003 -4.661 -6.686 1.00 92.19 99 ASP A O 1
ATOM 827 N N . ILE A 1 100 ? -2.927 -5.418 -6.239 1.00 92.38 100 ILE A N 1
ATOM 828 C CA . ILE A 1 100 ? -2.259 -4.129 -6.421 1.00 92.38 100 ILE A CA 1
ATOM 829 C C . ILE A 1 100 ? -1.583 -4.064 -7.789 1.00 92.38 100 ILE A C 1
ATO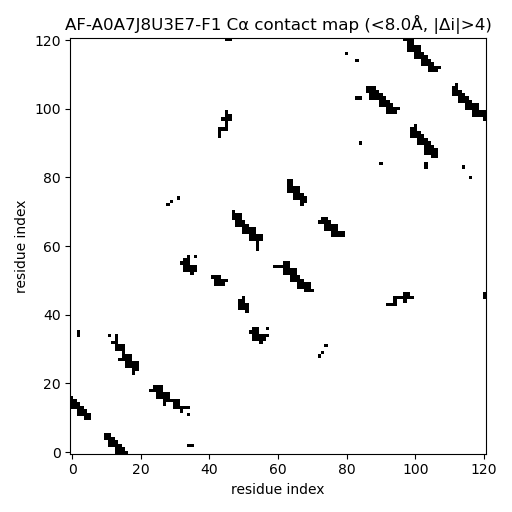M 831 O O . ILE A 1 100 ? -0.756 -4.894 -8.149 1.00 92.38 100 ILE A O 1
ATOM 835 N N . CYS A 1 101 ? -1.928 -3.036 -8.557 1.00 92.06 101 CYS A N 1
ATOM 836 C CA . CYS A 1 101 ? -1.313 -2.700 -9.829 1.00 92.06 101 CYS A CA 1
ATOM 837 C C . CYS A 1 101 ? -0.338 -1.540 -9.632 1.00 92.06 101 CYS A C 1
ATOM 839 O O . CYS A 1 101 ? -0.732 -0.453 -9.198 1.00 92.06 101 CYS A O 1
ATOM 841 N N . LEU A 1 102 ? 0.919 -1.759 -10.005 1.00 91.31 102 LEU A N 1
ATOM 842 C CA . LEU A 1 102 ? 1.966 -0.747 -10.037 1.00 91.31 102 LEU A CA 1
ATOM 843 C C . LEU A 1 102 ? 2.265 -0.378 -11.484 1.00 91.31 102 LEU A C 1
ATOM 845 O O . LEU A 1 102 ? 2.384 -1.256 -12.337 1.00 91.31 102 LEU A O 1
ATOM 849 N N . THR A 1 103 ? 2.428 0.912 -11.757 1.00 90.50 103 THR A N 1
ATOM 850 C CA . THR A 1 103 ? 2.899 1.385 -13.063 1.00 90.50 103 THR A CA 1
ATOM 851 C C . THR A 1 103 ? 4.088 2.303 -12.875 1.00 90.50 103 THR A C 1
ATOM 853 O O . THR A 1 103 ? 3.992 3.263 -12.105 1.00 90.50 103 THR A O 1
ATOM 856 N N . SER A 1 104 ? 5.161 2.053 -13.615 1.00 91.12 104 SER A N 1
ATOM 857 C CA . SER A 1 104 ? 6.363 2.878 -13.625 1.00 91.12 104 SER A CA 1
ATOM 858 C C . SER A 1 104 ? 6.622 3.376 -15.033 1.00 91.12 104 SER A C 1
ATOM 860 O O . SER A 1 104 ? 6.642 2.601 -15.982 1.00 91.12 104 SER A O 1
ATOM 862 N N . THR A 1 105 ? 6.767 4.687 -15.1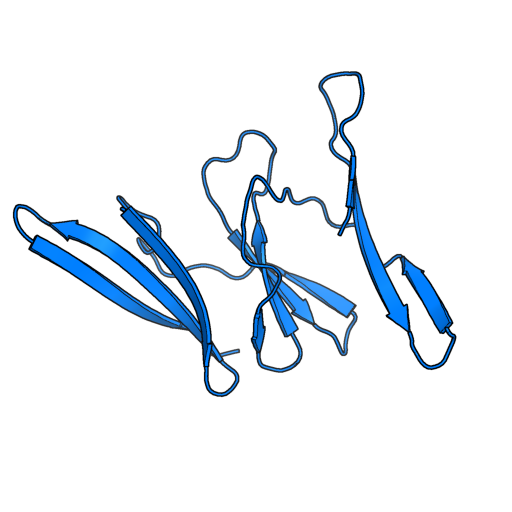82 1.00 91.31 105 THR A N 1
ATOM 863 C CA . THR A 1 105 ? 7.082 5.335 -16.452 1.00 91.31 105 THR A CA 1
ATOM 864 C C . THR A 1 105 ? 8.468 5.942 -16.369 1.00 91.31 105 THR A C 1
ATOM 866 O O . THR A 1 105 ? 8.710 6.795 -15.512 1.00 91.31 105 THR A O 1
ATOM 869 N N . TYR A 1 106 ? 9.346 5.574 -17.295 1.00 90.50 106 TYR A N 1
ATOM 870 C CA . TYR A 1 106 ? 10.705 6.102 -17.405 1.00 90.50 106 TYR A CA 1
ATOM 871 C C . TYR A 1 106 ? 11.049 6.420 -18.861 1.00 90.50 106 TYR A C 1
ATOM 873 O O . TYR A 1 106 ? 10.301 6.109 -19.793 1.00 90.50 106 TYR A O 1
ATOM 881 N N . ARG A 1 107 ? 12.160 7.133 -19.055 1.00 89.88 107 ARG A N 1
ATOM 882 C CA . ARG A 1 107 ? 12.664 7.487 -20.383 1.00 89.88 107 ARG A CA 1
ATOM 883 C C . ARG A 1 107 ? 13.757 6.509 -20.779 1.00 89.88 107 ARG A C 1
ATOM 885 O O . ARG A 1 107 ? 14.741 6.375 -20.064 1.00 89.88 107 ARG A O 1
ATOM 892 N N . GLU A 1 108 ? 13.622 5.926 -21.960 1.00 88.25 108 GLU A N 1
ATOM 893 C CA . GLU A 1 108 ? 14.657 5.105 -22.576 1.00 88.25 108 GLU A CA 1
ATOM 894 C C . GLU A 1 108 ? 15.087 5.753 -23.893 1.00 88.25 108 GLU A C 1
ATOM 896 O O . GLU A 1 108 ? 14.333 5.796 -24.867 1.00 88.25 108 GLU A O 1
ATOM 901 N N . THR A 1 109 ? 16.306 6.294 -23.920 1.00 87.19 109 THR A N 1
ATOM 902 C CA . THR A 1 109 ? 16.893 7.020 -25.058 1.00 87.19 109 THR A CA 1
ATOM 903 C C . THR A 1 109 ? 15.983 8.153 -25.573 1.00 87.19 109 THR A C 1
ATOM 905 O O . THR A 1 109 ? 16.024 9.266 -25.048 1.00 87.19 109 THR A O 1
ATOM 908 N N . ASN A 1 110 ? 15.115 7.866 -26.550 1.00 88.12 110 ASN A N 1
ATOM 909 C CA . ASN A 1 110 ? 14.183 8.808 -27.177 1.00 88.12 110 ASN A CA 1
ATOM 910 C C . ASN A 1 110 ? 12.697 8.435 -27.000 1.00 88.12 110 ASN A C 1
ATOM 912 O O . ASN A 1 110 ? 11.844 9.124 -27.554 1.00 88.12 110 ASN A O 1
ATOM 916 N N . ASN A 1 111 ? 12.378 7.396 -26.224 1.00 90.31 111 ASN A N 1
ATOM 917 C CA . ASN A 1 111 ? 11.013 6.927 -25.982 1.00 90.31 111 ASN A CA 1
ATOM 918 C C . ASN A 1 111 ? 10.642 6.976 -24.493 1.00 90.31 111 ASN A C 1
ATOM 920 O O . ASN A 1 111 ? 11.496 7.115 -23.615 1.00 90.31 111 ASN A O 1
ATOM 924 N N . PHE A 1 112 ? 9.342 6.858 -24.223 1.00 90.75 112 PHE A N 1
ATOM 925 C CA . PHE A 1 112 ? 8.815 6.586 -22.890 1.00 90.75 112 PHE A CA 1
ATOM 926 C C . PHE A 1 112 ? 8.409 5.122 -22.817 1.00 90.75 112 PHE A C 1
ATOM 928 O O . PHE A 1 112 ? 7.671 4.646 -23.680 1.00 90.75 112 PHE A O 1
ATOM 935 N N . VAL A 1 113 ? 8.878 4.441 -21.782 1.00 91.62 113 VAL A N 1
ATOM 936 C CA . VAL A 1 113 ? 8.521 3.055 -21.490 1.00 91.62 113 VAL A CA 1
ATOM 937 C C . VAL A 1 113 ? 7.642 3.053 -20.250 1.00 91.62 113 VAL A C 1
ATOM 939 O O . VAL A 1 113 ? 7.829 3.873 -19.345 1.00 91.62 113 VAL A O 1
ATOM 942 N N . VAL A 1 114 ? 6.642 2.174 -20.247 1.00 91.94 114 VAL A N 1
ATOM 943 C CA . VAL A 1 114 ? 5.774 1.948 -19.095 1.00 91.94 114 VAL A CA 1
ATOM 944 C C . VAL A 1 114 ? 5.821 0.474 -18.752 1.00 91.94 114 VAL A C 1
ATOM 946 O O . VAL A 1 114 ? 5.313 -0.348 -19.511 1.00 91.94 114 VAL A O 1
ATOM 949 N N . ASP A 1 115 ? 6.375 0.175 -17.587 1.00 92.31 115 ASP A N 1
ATOM 950 C CA . ASP A 1 115 ? 6.319 -1.156 -17.008 1.00 92.31 115 ASP A CA 1
ATOM 951 C C . ASP A 1 115 ? 5.133 -1.244 -16.046 1.00 92.31 115 ASP A C 1
ATOM 953 O O . ASP A 1 115 ? 4.802 -0.292 -15.324 1.00 92.31 115 ASP A O 1
ATOM 957 N N . VAL A 1 116 ? 4.454 -2.391 -16.082 1.00 92.44 116 VAL A N 1
ATOM 958 C CA . VAL A 1 116 ? 3.249 -2.666 -15.297 1.00 92.44 116 VAL A CA 1
ATOM 959 C C . VAL A 1 116 ? 3.442 -3.965 -14.534 1.00 92.44 116 VAL A C 1
ATOM 961 O O . VAL A 1 116 ? 3.737 -5.001 -15.130 1.00 92.44 116 VAL A O 1
ATOM 964 N N . TRP A 1 117 ? 3.209 -3.921 -13.225 1.00 92.75 117 TRP A N 1
ATOM 965 C CA . TRP A 1 117 ? 3.267 -5.091 -12.354 1.00 92.75 117 TRP A CA 1
ATOM 966 C C . TRP A 1 117 ? 1.940 -5.283 -11.640 1.00 92.75 117 TRP A C 1
ATOM 968 O O . TRP A 1 117 ? 1.338 -4.323 -11.160 1.00 92.75 117 TRP A O 1
ATOM 978 N N . ILE A 1 118 ? 1.519 -6.540 -11.532 1.00 91.88 118 ILE A N 1
ATOM 979 C CA . ILE A 1 118 ? 0.402 -6.951 -10.685 1.00 91.88 118 ILE A CA 1
ATOM 980 C C . ILE A 1 118 ? 0.985 -7.721 -9.504 1.00 91.88 118 ILE A C 1
ATOM 982 O O . ILE A 1 118 ? 1.540 -8.805 -9.676 1.00 91.88 118 ILE A O 1
ATOM 986 N N . MET A 1 119 ? 0.866 -7.146 -8.314 1.00 90.56 119 MET A N 1
ATOM 987 C CA . MET A 1 119 ? 1.219 -7.781 -7.052 1.00 90.56 119 MET A CA 1
ATOM 988 C C . MET A 1 119 ? -0.004 -8.528 -6.531 1.00 90.56 119 MET A C 1
ATOM 990 O O . MET A 1 119 ? -1.031 -7.913 -6.240 1.00 90.56 119 MET A O 1
ATOM 994 N N . LYS A 1 120 ? 0.115 -9.856 -6.464 1.00 88.19 120 LYS A N 1
ATOM 995 C CA . LYS A 1 120 ? -0.903 -10.730 -5.882 1.00 88.19 120 LYS A CA 1
ATOM 996 C C . LYS A 1 120 ? -0.873 -10.603 -4.363 1.00 88.19 120 LYS A C 1
ATOM 998 O O . LYS A 1 120 ? 0.196 -10.745 -3.771 1.00 88.19 120 LYS A O 1
ATOM 1003 N N . GLU A 1 121 ? -2.037 -10.335 -3.781 1.00 75.94 121 GLU A N 1
ATOM 1004 C CA . GLU A 1 121 ? -2.226 -10.165 -2.333 1.00 75.94 121 GLU A CA 1
ATOM 1005 C C . GLU A 1 121 ? -2.623 -11.451 -1.608 1.00 75.94 121 GLU A C 1
ATOM 1007 O O . GLU A 1 121 ? -3.371 -12.272 -2.188 1.00 75.94 121 GLU A O 1
#

Foldseek 3Di:
DDWDDDPDDDDIFDWDWDADPVVRDIDTADGDQWADDDDPDFWAAAQQWTWDWTHNDPPGPDIWIWIQRNVVRDIDTDDDPPCQPPQFPDWDWYHDPRWIKIWTWHDDPPDIDIDIDTHDD

Radius of gyration: 16.3 Å; Cα contacts (8 Å, |Δi|>4): 219; chains: 1; bounding box: 37×32×46 Å

Nearest PDB structures (foldseek):
  8gq6-assembly1_A  TM=6.164E-01  e=1.403E-02  Homo sapiens
  8h33-assembly1_J  TM=6.157E-01  e=1.559E-02  Homo sapiens
  8h3f-assembly1_I  TM=6.215E-01  e=2.030E-02  Homo sapiens
  8h38-assembly1_I  TM=6.146E-01  e=1.826E-02  Homo sapiens
  8h3a-assembly1_I  TM=6.151E-01  e=2.256E-02  Homo sapiens

Solvent-accessible surface area (backbone atoms only — not comparable to full-atom values): 7490 Å² total; per-residue (Å²): 116,51,76,48,83,51,98,58,100,79,57,73,53,40,46,46,62,50,74,39,82,90,76,72,44,78,42,79,53,81,82,53,84,53,34,78,83,82,77,97,72,83,60,34,71,26,73,68,20,40,30,42,75,31,17,74,41,97,81,52,86,62,72,41,42,36,34,36,33,70,85,80,68,45,78,45,78,47,87,72,67,88,67,58,77,57,76,53,76,44,74,50,78,43,52,52,98,48,20,43,35,39,40,28,30,30,74,54,98,91,46,78,47,75,52,77,47,78,47,83,116

pLDDT: mean 82.55, std 12.23, range [49.91, 96.38]

InterPro domains:
  IPR013187 F-box associated beta-propeller, type 3 [PF08268] (11-120)
  IPR017451 F-box associated beta-propeller domain [TIGR01640] (11-120)

Organism: NCBI:txid34286

Sequence (121 aa):
MVQSHGNNDEYFHSEAKVYSLRSNCWRRIKDVCFYHKFSREFGFLANNALHWMVFKTPQSRNQELVAFDLGSEEFRFLELPDGCLDQILRFHIKAMGGDICLTSTYRETNNFVVDVWIMKE

Secondary structure (DSSP, 8-state):
-EEE--SSTT-PEEE-EEEETTTTEEEEPPP---B--S-S---EEETTEEEEEEESSTT---EEEEEEETTT--EEEEPPPTTTTTTEEEEEEEEETTEEEEEEEEEETTEEEEEEEEE--

Mean predicted aligned error: 7.18 Å